Protein AF-A0A7Y6AHE5-F1 (afdb_monomer_lite)

Sequence (51 aa):
AIPVLDRNIEHSAVQHAAIVEAVLSGDAEAARHAALEHLDGTAALLRGFLA

Radius of gyration: 12.52 Å; chains: 1; bounding box: 31×13×35 Å

Foldseek 3Di:
DLPCVVVLVVVLVVLVVQLVVCVVVVNPVSNVVSVVVSVVSVVVSVVVVVD

Secondary structure (DSSP, 8-state):
--TTHHHHHHHHHHHHHHHHHHHHTT-HHHHHHHHHHHHHHHHHHHHHHH-

Structure (mmCIF, N/CA/C/O backbone):
data_AF-A0A7Y6AHE5-F1
#
_entry.id   AF-A0A7Y6AHE5-F1
#
loop_
_atom_site.group_PDB
_atom_site.id
_atom_site.type_symbol
_atom_site.label_atom_id
_atom_site.label_alt_id
_atom_site.label_comp_id
_atom_site.label_asym_id
_atom_site.label_entity_id
_atom_site.label_seq_id
_atom_site.pdbx_PDB_ins_code
_atom_site.Cartn_x
_atom_site.Cartn_y
_atom_site.Cartn_z
_atom_site.occupancy
_atom_site.B_iso_or_equiv
_atom_site.auth_seq_id
_atom_site.auth_comp_id
_atom_site.auth_asym_id
_atom_site.auth_atom_id
_atom_site.pdbx_PDB_model_num
ATOM 1 N N . ALA A 1 1 ? 8.668 0.794 -22.907 1.00 65.56 1 ALA A N 1
ATOM 2 C CA . ALA A 1 1 ? 7.796 0.103 -21.936 1.00 65.56 1 ALA A CA 1
ATOM 3 C C . ALA A 1 1 ? 8.647 -0.310 -20.742 1.00 65.56 1 ALA A C 1
ATOM 5 O O . ALA A 1 1 ? 9.765 -0.755 -20.973 1.00 65.56 1 ALA A O 1
ATOM 6 N N . ILE A 1 2 ? 8.168 -0.129 -19.506 1.00 72.25 2 ILE A N 1
ATOM 7 C CA . ILE A 1 2 ? 8.854 -0.631 -18.305 1.00 72.25 2 ILE A CA 1
ATOM 8 C C . ILE A 1 2 ? 8.562 -2.140 -18.225 1.00 72.25 2 ILE A C 1
ATOM 10 O O . ILE A 1 2 ? 7.398 -2.493 -18.034 1.00 72.25 2 ILE A O 1
ATOM 14 N N . PRO A 1 3 ? 9.558 -3.035 -18.377 1.00 75.81 3 PRO A N 1
ATOM 15 C CA . PRO A 1 3 ? 9.329 -4.474 -18.587 1.00 75.81 3 PRO A CA 1
ATOM 16 C C . PRO A 1 3 ? 8.574 -5.203 -17.467 1.00 75.81 3 PRO A C 1
ATOM 18 O O . PRO A 1 3 ? 8.117 -6.323 -17.660 1.00 75.81 3 PRO A O 1
ATOM 21 N N . VAL A 1 4 ? 8.468 -4.590 -16.288 1.00 83.00 4 VAL A N 1
ATOM 22 C CA . VAL A 1 4 ? 7.881 -5.195 -15.086 1.00 83.00 4 VAL A CA 1
ATOM 23 C C . VAL A 1 4 ? 6.633 -4.465 -14.588 1.00 83.00 4 VAL A C 1
ATOM 25 O O . VAL A 1 4 ? 6.134 -4.806 -13.520 1.00 83.00 4 VAL A O 1
ATOM 28 N N . LEU A 1 5 ? 6.136 -3.459 -15.314 1.00 86.44 5 LEU A N 1
ATOM 29 C CA . LEU A 1 5 ? 5.095 -2.567 -14.801 1.00 86.44 5 LEU A CA 1
ATOM 30 C C . LEU A 1 5 ? 3.788 -3.301 -14.502 1.00 86.44 5 LEU A C 1
ATOM 32 O O . LEU A 1 5 ? 3.310 -3.205 -13.381 1.00 86.44 5 LEU A O 1
ATOM 36 N N . ASP A 1 6 ? 3.269 -4.091 -15.440 1.00 90.75 6 ASP A N 1
ATOM 37 C CA . ASP A 1 6 ? 1.980 -4.775 -15.262 1.00 90.75 6 ASP A CA 1
ATOM 38 C C . ASP A 1 6 ? 1.984 -5.690 -14.030 1.00 90.75 6 ASP A C 1
ATOM 40 O O . ASP A 1 6 ? 1.079 -5.634 -13.199 1.00 90.75 6 ASP A O 1
ATOM 44 N N . ARG A 1 7 ? 3.072 -6.448 -13.835 1.00 90.19 7 ARG A N 1
ATOM 45 C CA . ARG A 1 7 ? 3.249 -7.289 -12.643 1.00 90.19 7 ARG A CA 1
ATOM 46 C C . ARG A 1 7 ? 3.384 -6.469 -11.358 1.00 90.19 7 ARG A C 1
ATOM 48 O O . ARG A 1 7 ? 2.899 -6.894 -10.314 1.00 90.19 7 ARG A O 1
ATOM 55 N N . ASN A 1 8 ? 4.035 -5.306 -11.413 1.00 89.50 8 ASN A N 1
ATOM 56 C CA . ASN A 1 8 ? 4.111 -4.406 -10.259 1.00 89.50 8 ASN A CA 1
ATOM 57 C C . ASN A 1 8 ? 2.741 -3.813 -9.908 1.00 89.50 8 ASN A C 1
ATOM 59 O O . ASN A 1 8 ? 2.446 -3.654 -8.726 1.00 89.50 8 ASN A O 1
ATOM 63 N N . ILE A 1 9 ? 1.899 -3.515 -10.901 1.00 92.81 9 ILE A N 1
ATOM 64 C CA . ILE A 1 9 ? 0.537 -3.018 -10.674 1.00 92.81 9 ILE A CA 1
ATOM 65 C C . ILE A 1 9 ? -0.336 -4.102 -10.038 1.00 92.81 9 ILE A C 1
ATOM 67 O O . ILE A 1 9 ? -1.006 -3.829 -9.046 1.00 92.81 9 ILE A O 1
ATOM 71 N N . GLU A 1 10 ? -0.284 -5.335 -10.548 1.00 95.00 10 GLU A N 1
ATOM 72 C CA . GLU A 1 10 ? -1.021 -6.463 -9.966 1.00 95.00 10 GLU A CA 1
ATOM 73 C C . GLU A 1 10 ? -0.612 -6.708 -8.506 1.00 95.00 10 GLU A C 1
ATOM 75 O O . GLU A 1 10 ? -1.463 -6.800 -7.621 1.00 95.00 10 GLU A O 1
ATOM 80 N N . HIS A 1 11 ? 0.693 -6.721 -8.223 1.00 93.88 11 HIS A N 1
ATOM 81 C CA . HIS A 1 11 ? 1.188 -6.865 -6.856 1.00 93.88 11 HIS A CA 1
ATOM 82 C C . HIS A 1 11 ? 0.779 -5.692 -5.952 1.00 93.88 11 HIS A C 1
ATOM 84 O O . HIS A 1 11 ?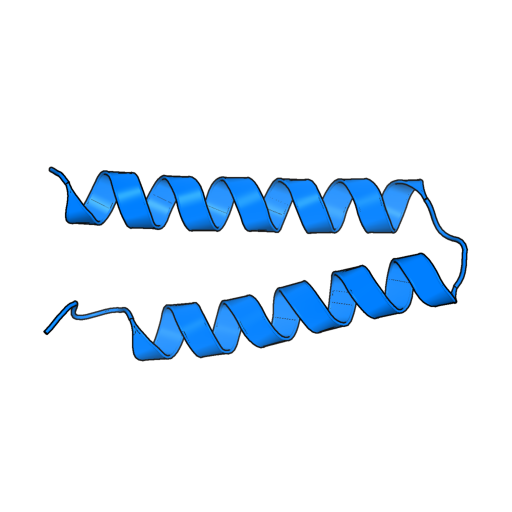 0.353 -5.908 -4.818 1.00 93.88 11 HIS A O 1
ATOM 90 N N . SER A 1 12 ? 0.844 -4.456 -6.460 1.00 95.25 12 SER A N 1
ATOM 91 C CA . SER A 1 12 ? 0.416 -3.265 -5.714 1.00 95.25 12 SER A CA 1
ATOM 92 C C . SER A 1 12 ? -1.063 -3.331 -5.340 1.00 95.25 12 SER A C 1
ATOM 94 O O . SER A 1 12 ? -1.417 -2.968 -4.223 1.00 95.25 12 SER A O 1
ATOM 96 N N . ALA A 1 13 ? -1.925 -3.841 -6.226 1.00 97.00 13 ALA A N 1
ATOM 97 C CA . ALA A 1 13 ? -3.347 -4.007 -5.933 1.00 97.00 13 ALA A CA 1
ATOM 98 C C . ALA A 1 13 ? -3.589 -4.993 -4.776 1.00 97.00 13 ALA A C 1
ATOM 100 O O . ALA A 1 13 ? -4.407 -4.722 -3.897 1.00 97.00 13 ALA A O 1
ATOM 101 N N . VAL A 1 14 ? -2.841 -6.102 -4.732 1.00 97.38 14 VAL A N 1
ATOM 102 C CA . VAL A 1 14 ? -2.903 -7.069 -3.620 1.00 97.38 14 VAL A CA 1
ATOM 103 C C . VAL A 1 14 ? -2.431 -6.431 -2.311 1.00 97.38 14 VAL A C 1
ATOM 105 O O . VAL A 1 14 ? -3.098 -6.566 -1.287 1.00 97.38 14 VAL A O 1
ATOM 108 N N . GLN A 1 15 ? -1.320 -5.691 -2.339 1.00 97.50 15 GLN A N 1
ATOM 109 C CA . GLN A 1 15 ? -0.814 -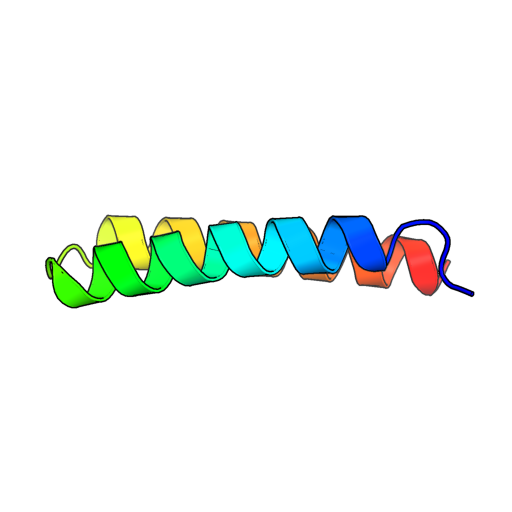4.985 -1.157 1.00 97.50 15 GLN A CA 1
ATOM 110 C C . GLN A 1 15 ? -1.800 -3.919 -0.659 1.00 97.50 15 GLN A C 1
ATOM 112 O O . GLN A 1 15 ? -2.039 -3.811 0.542 1.00 97.50 15 GLN A O 1
ATOM 117 N N . HIS A 1 16 ? -2.425 -3.158 -1.563 1.00 98.25 16 HIS A N 1
ATOM 118 C CA . HIS A 1 16 ? -3.452 -2.174 -1.204 1.00 98.25 16 HIS A CA 1
ATOM 119 C C . HIS A 1 16 ? -4.671 -2.825 -0.556 1.00 98.25 16 HIS A C 1
ATOM 121 O O . HIS A 1 16 ? -5.174 -2.294 0.433 1.00 98.25 16 HIS A O 1
ATOM 127 N N . ALA A 1 17 ? -5.118 -3.978 -1.058 1.00 98.38 17 ALA A N 1
ATOM 128 C CA . ALA A 1 17 ? -6.210 -4.723 -0.438 1.00 98.38 17 ALA A CA 1
ATOM 129 C C . ALA A 1 17 ? -5.865 -5.140 1.002 1.00 98.38 17 ALA A C 1
ATOM 131 O O . ALA A 1 17 ? -6.680 -4.928 1.898 1.00 98.38 17 ALA A O 1
ATOM 132 N N . ALA A 1 18 ? -4.645 -5.632 1.243 1.00 98.25 18 ALA A N 1
ATOM 133 C CA . ALA A 1 18 ? -4.182 -6.007 2.581 1.00 98.25 18 ALA A CA 1
ATOM 134 C C . ALA A 1 18 ? -4.117 -4.809 3.548 1.00 98.25 18 ALA A C 1
ATOM 136 O O . ALA A 1 18 ? -4.521 -4.919 4.705 1.00 98.25 18 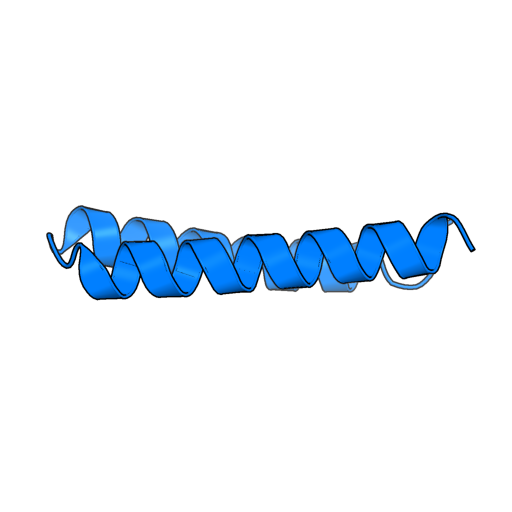ALA A O 1
ATOM 137 N N . ILE A 1 19 ? -3.664 -3.640 3.073 1.00 98.56 19 ILE A N 1
ATOM 138 C CA . ILE A 1 19 ? -3.666 -2.402 3.869 1.00 98.56 19 ILE A CA 1
ATOM 139 C C . ILE A 1 19 ? -5.101 -2.023 4.257 1.00 98.56 19 ILE A C 1
ATOM 141 O O . ILE A 1 19 ? -5.369 -1.738 5.423 1.00 98.56 19 ILE A O 1
ATOM 145 N N . VAL A 1 20 ? -6.028 -2.021 3.293 1.00 98.69 20 VAL A N 1
ATOM 146 C CA . VAL A 1 20 ? -7.436 -1.672 3.541 1.00 98.69 20 VAL A CA 1
ATOM 147 C C . VAL A 1 20 ? -8.076 -2.652 4.518 1.00 98.69 20 VAL A C 1
ATOM 149 O O . VAL A 1 20 ? -8.766 -2.217 5.436 1.00 98.69 20 VAL A O 1
ATOM 152 N N . GLU A 1 21 ? -7.830 -3.951 4.361 1.00 98.75 21 GLU A N 1
ATOM 153 C CA . GLU A 1 21 ? -8.351 -4.979 5.262 1.00 98.75 21 GLU A CA 1
ATOM 154 C C . GLU A 1 21 ? -7.888 -4.749 6.706 1.00 98.75 21 GLU A C 1
ATOM 156 O O . GLU A 1 21 ? -8.727 -4.687 7.604 1.00 98.75 21 GLU A O 1
ATOM 161 N N . ALA A 1 22 ? -6.591 -4.508 6.920 1.00 98.69 22 ALA A N 1
ATOM 162 C CA . ALA A 1 22 ? -6.042 -4.228 8.246 1.00 98.69 22 ALA A CA 1
ATOM 163 C C . ALA A 1 22 ? -6.600 -2.933 8.868 1.00 98.69 22 ALA A C 1
ATOM 165 O O . ALA A 1 22 ? -6.886 -2.873 10.065 1.00 98.69 22 ALA A O 1
ATOM 166 N N . VAL A 1 23 ? -6.806 -1.889 8.057 1.00 98.69 23 VAL A N 1
ATOM 167 C CA . VAL A 1 23 ? -7.433 -0.640 8.519 1.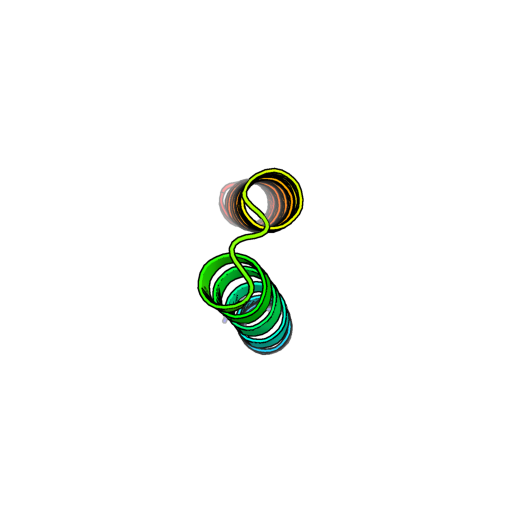00 98.69 23 VAL A CA 1
ATOM 168 C C . VAL A 1 23 ? -8.884 -0.883 8.937 1.00 98.69 23 VAL A C 1
ATOM 170 O O . VAL A 1 23 ? -9.300 -0.426 10.002 1.00 98.69 23 VAL A O 1
ATOM 173 N N . LEU A 1 24 ? -9.657 -1.607 8.125 1.00 98.75 24 LEU A N 1
ATOM 174 C CA . LEU A 1 24 ? -11.067 -1.886 8.402 1.00 98.75 24 LEU A CA 1
ATOM 175 C C . LEU A 1 24 ? -11.260 -2.839 9.589 1.00 98.75 24 LEU A C 1
ATOM 177 O O . LEU A 1 24 ? -12.264 -2.725 10.290 1.00 98.75 24 LEU A O 1
ATOM 181 N N . SER A 1 25 ? -10.305 -3.734 9.853 1.00 98.50 25 SER A N 1
ATOM 182 C CA . SER A 1 25 ? -10.309 -4.587 11.045 1.00 98.50 25 SER A CA 1
ATOM 183 C C . SER A 1 25 ? -9.848 -3.863 12.315 1.00 98.50 25 SER A C 1
ATOM 185 O O . SER A 1 25 ? -9.935 -4.432 13.402 1.00 98.50 25 SER A O 1
ATOM 187 N N . GLY A 1 26 ? -9.359 -2.622 12.203 1.00 98.44 26 GLY A N 1
ATOM 188 C CA . GLY A 1 26 ? -8.815 -1.851 13.321 1.00 98.44 26 GLY A CA 1
ATOM 189 C C . GLY A 1 26 ? -7.433 -2.318 13.791 1.00 98.44 26 GLY A C 1
ATOM 190 O O . GLY A 1 26 ? -7.012 -1.947 14.887 1.00 98.44 26 GLY A O 1
ATOM 191 N N . ASP A 1 27 ? -6.718 -3.111 12.987 1.00 98.62 27 ASP A N 1
ATOM 192 C CA . ASP A 1 27 ? -5.367 -3.574 13.308 1.00 98.62 27 ASP A CA 1
ATOM 193 C C . ASP A 1 27 ? -4.322 -2.567 12.805 1.00 98.62 27 ASP A C 1
ATOM 195 O O . ASP A 1 27 ? -3.833 -2.617 11.673 1.00 98.62 27 ASP A O 1
ATOM 199 N N . ALA A 1 28 ? -3.985 -1.614 13.676 1.00 98.25 28 ALA A N 1
ATOM 200 C CA . ALA A 1 28 ? -3.053 -0.537 13.357 1.00 98.25 28 ALA A CA 1
ATOM 201 C C . ALA A 1 28 ? -1.625 -1.032 13.066 1.00 98.25 28 ALA A C 1
ATOM 203 O O . ALA A 1 28 ? -0.928 -0.436 12.241 1.00 98.25 28 ALA A O 1
ATOM 204 N N . GLU A 1 29 ? -1.179 -2.108 13.718 1.00 98.56 29 GLU A N 1
ATOM 205 C CA . GLU A 1 29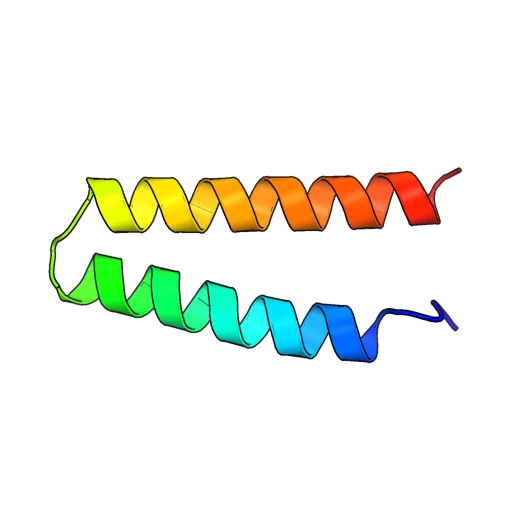 ? 0.168 -2.640 13.510 1.00 98.56 29 GLU A CA 1
ATOM 206 C C . GLU A 1 29 ? 0.268 -3.369 12.172 1.00 98.56 29 GLU A C 1
ATOM 208 O O . GLU A 1 29 ? 1.211 -3.117 11.415 1.00 98.56 29 GLU A O 1
ATOM 213 N N . ALA A 1 30 ? -0.731 -4.189 11.830 1.00 98.31 30 ALA A N 1
ATOM 214 C CA . ALA A 1 30 ? -0.801 -4.830 10.520 1.00 98.31 30 ALA A CA 1
ATOM 215 C C . ALA A 1 30 ? -0.902 -3.794 9.389 1.00 98.31 30 ALA A C 1
ATOM 217 O O . ALA A 1 30 ? -0.170 -3.888 8.402 1.00 98.31 30 ALA A O 1
ATOM 218 N N . ALA A 1 31 ? -1.730 -2.756 9.559 1.00 98.69 31 ALA A N 1
ATOM 219 C CA . ALA A 1 31 ? -1.860 -1.679 8.579 1.00 98.69 31 ALA A CA 1
ATOM 220 C C . ALA A 1 31 ? -0.529 -0.944 8.363 1.00 98.69 31 ALA A C 1
ATOM 222 O O . ALA A 1 31 ? -0.131 -0.686 7.224 1.00 98.69 31 ALA A O 1
ATOM 223 N N . ARG A 1 32 ? 0.194 -0.646 9.451 1.00 98.44 32 ARG A N 1
ATOM 224 C CA . ARG A 1 32 ? 1.519 -0.022 9.386 1.00 98.44 32 ARG A CA 1
ATOM 225 C C . ARG A 1 32 ? 2.523 -0.913 8.660 1.00 98.44 32 ARG A C 1
ATOM 227 O O . ARG A 1 32 ? 3.258 -0.415 7.811 1.00 98.44 32 ARG A O 1
ATOM 234 N N . HIS A 1 33 ? 2.566 -2.202 8.989 1.00 98.50 33 HIS A N 1
ATOM 235 C CA . HIS A 1 33 ? 3.509 -3.137 8.383 1.00 98.50 33 HIS A CA 1
ATOM 236 C C . HIS A 1 33 ? 3.281 -3.262 6.872 1.00 98.50 33 HIS A C 1
ATOM 238 O O . HIS A 1 33 ? 4.205 -3.034 6.093 1.00 98.50 33 HIS A O 1
ATOM 244 N N . ALA A 1 34 ? 2.034 -3.502 6.457 1.00 98.19 34 ALA A N 1
ATOM 245 C CA . ALA A 1 34 ? 1.670 -3.624 5.048 1.00 98.19 34 ALA A CA 1
ATOM 246 C C . ALA A 1 34 ? 1.958 -2.335 4.253 1.00 98.19 34 ALA A C 1
ATOM 248 O O . ALA A 1 34 ? 2.432 -2.387 3.117 1.00 98.19 34 ALA A O 1
ATOM 249 N N . ALA A 1 35 ? 1.730 -1.161 4.855 1.00 98.19 35 ALA A N 1
ATOM 250 C CA . ALA A 1 35 ? 2.057 0.116 4.226 1.00 98.19 35 ALA A CA 1
ATOM 251 C C . ALA A 1 35 ? 3.571 0.306 4.028 1.00 98.19 35 ALA A C 1
ATOM 253 O O . ALA A 1 35 ? 3.991 0.797 2.980 1.00 98.19 35 ALA A O 1
ATOM 254 N N . LEU A 1 36 ? 4.396 -0.092 5.003 1.00 98.44 36 LEU A N 1
ATOM 255 C CA . LEU A 1 36 ? 5.855 -0.009 4.889 1.00 98.44 36 LEU A CA 1
ATOM 256 C C . LEU A 1 36 ? 6.395 -0.944 3.803 1.00 98.44 36 LEU A C 1
ATOM 258 O O . LEU A 1 36 ? 7.187 -0.503 2.972 1.00 98.44 36 LEU A O 1
ATOM 262 N N . GLU A 1 37 ? 5.915 -2.188 3.743 1.00 97.62 37 GLU A N 1
ATOM 263 C CA . GLU A 1 37 ? 6.290 -3.125 2.676 1.00 97.62 37 GLU A CA 1
ATOM 264 C C . GLU A 1 37 ? 5.942 -2.579 1.283 1.00 97.62 37 GLU A C 1
ATOM 266 O O . GLU A 1 37 ? 6.738 -2.677 0.343 1.00 97.62 37 GLU A O 1
ATOM 271 N N . HIS A 1 38 ? 4.772 -1.950 1.145 1.00 97.50 38 HIS A N 1
ATOM 272 C CA . HIS A 1 38 ? 4.356 -1.326 -0.108 1.00 97.50 38 HIS A CA 1
ATOM 273 C C . HIS A 1 38 ? 5.283 -0.167 -0.528 1.00 97.50 38 HIS A C 1
ATOM 275 O O . HIS A 1 38 ? 5.656 -0.045 -1.704 1.00 97.50 38 HIS A O 1
ATOM 281 N N . LEU A 1 39 ? 5.691 0.676 0.427 1.00 97.25 39 LEU A N 1
ATOM 282 C CA . LEU A 1 39 ? 6.632 1.774 0.183 1.00 97.25 39 LEU A CA 1
ATOM 283 C C . LEU A 1 39 ? 8.011 1.254 -0.234 1.00 97.25 39 LEU A C 1
ATOM 285 O O . LEU A 1 39 ? 8.590 1.770 -1.193 1.00 97.25 39 LEU A O 1
ATOM 289 N N . ASP A 1 40 ? 8.513 0.215 0.434 1.00 96.44 40 ASP A N 1
ATOM 290 C CA . ASP A 1 40 ? 9.801 -0.397 0.108 1.00 96.44 40 ASP A CA 1
ATOM 291 C C . ASP A 1 40 ? 9.806 -0.989 -1.304 1.00 96.44 40 ASP A C 1
ATOM 293 O O . ASP A 1 40 ? 10.745 -0.741 -2.073 1.00 96.44 40 ASP A O 1
ATOM 297 N N . GLY A 1 41 ? 8.736 -1.696 -1.682 1.00 92.00 41 GLY A N 1
ATOM 298 C CA . GLY A 1 41 ? 8.550 -2.226 -3.034 1.00 92.00 41 GLY A CA 1
ATOM 299 C C . GLY A 1 41 ? 8.538 -1.123 -4.097 1.00 92.00 41 GLY A C 1
ATOM 300 O O . GLY A 1 41 ? 9.273 -1.197 -5.086 1.00 92.00 41 GLY A O 1
ATOM 301 N N . THR A 1 42 ? 7.784 -0.047 -3.856 1.00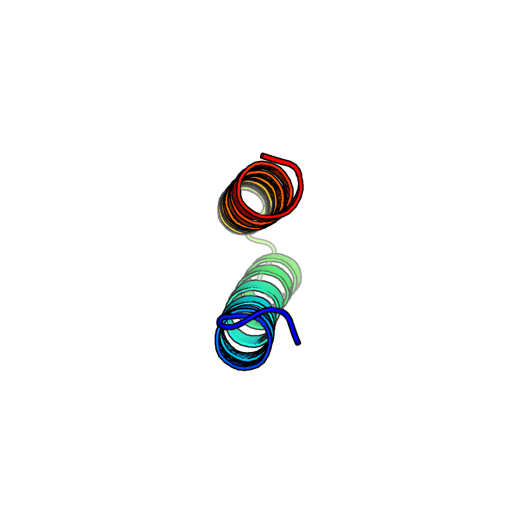 92.06 42 THR A N 1
ATOM 302 C CA . THR A 1 42 ? 7.727 1.118 -4.756 1.00 92.06 42 THR A CA 1
ATOM 303 C C . THR A 1 42 ? 9.095 1.785 -4.897 1.00 92.06 42 THR A C 1
ATOM 305 O O . THR A 1 42 ? 9.537 2.098 -6.005 1.00 92.06 42 THR A O 1
ATOM 308 N N . ALA A 1 43 ? 9.814 1.967 -3.788 1.00 93.88 43 ALA A N 1
ATOM 309 C CA . ALA A 1 43 ? 11.142 2.559 -3.805 1.00 93.88 43 ALA A CA 1
ATOM 310 C C . ALA A 1 43 ? 12.149 1.677 -4.567 1.00 93.88 43 ALA A C 1
ATOM 312 O O . ALA A 1 43 ? 12.996 2.200 -5.293 1.00 93.88 43 ALA A O 1
ATOM 313 N N . ALA A 1 44 ? 12.052 0.347 -4.449 1.00 91.94 44 ALA A N 1
ATOM 314 C CA . ALA A 1 44 ? 12.863 -0.591 -5.226 1.00 91.94 44 ALA A CA 1
ATOM 315 C C . ALA A 1 44 ? 12.586 -0.478 -6.732 1.00 91.94 44 ALA A C 1
ATOM 317 O O . ALA A 1 44 ? 13.536 -0.414 -7.514 1.00 91.94 44 ALA A O 1
ATOM 318 N N . LEU A 1 45 ? 11.314 -0.386 -7.132 1.00 89.75 45 LEU A N 1
ATOM 319 C CA . LEU A 1 45 ? 10.927 -0.190 -8.531 1.00 89.75 45 LEU A CA 1
ATOM 320 C C . LEU A 1 45 ? 11.509 1.110 -9.102 1.00 89.75 45 LEU A C 1
ATOM 322 O O . LEU A 1 45 ? 12.110 1.093 -10.176 1.00 89.75 45 LEU A O 1
ATOM 326 N N . LEU A 1 46 ? 11.374 2.224 -8.373 1.00 90.62 46 LEU A N 1
ATOM 327 C CA . LEU A 1 46 ? 11.909 3.521 -8.796 1.00 90.62 46 LEU A CA 1
ATOM 328 C C . LEU A 1 46 ? 13.434 3.492 -8.931 1.00 90.62 46 LEU A C 1
ATOM 330 O O . LEU A 1 46 ? 13.961 3.972 -9.932 1.00 90.62 46 LEU A O 1
ATOM 334 N N . ARG A 1 47 ? 14.143 2.885 -7.970 1.00 92.31 47 ARG A N 1
ATOM 335 C CA . ARG A 1 47 ? 15.601 2.702 -8.060 1.00 92.31 47 ARG A CA 1
ATOM 336 C C . ARG A 1 47 ? 15.998 1.875 -9.281 1.00 92.31 47 ARG A C 1
ATOM 338 O O . ARG A 1 47 ? 16.953 2.237 -9.951 1.00 92.31 47 ARG A O 1
ATOM 345 N N . GLY A 1 48 ? 15.268 0.801 -9.586 1.00 88.75 48 GLY A N 1
ATOM 346 C CA . GLY A 1 48 ? 15.530 -0.028 -10.765 1.00 88.75 48 GLY A CA 1
ATOM 347 C C . GLY A 1 48 ? 15.236 0.671 -12.097 1.00 88.75 48 GLY A C 1
ATOM 348 O O . GLY A 1 48 ? 15.849 0.329 -13.101 1.00 88.75 48 GLY A O 1
ATOM 349 N N . PHE A 1 49 ? 14.316 1.639 -12.119 1.00 86.94 49 PHE A N 1
ATOM 350 C CA . PHE A 1 49 ? 13.977 2.408 -13.321 1.00 86.94 49 PHE A CA 1
ATOM 351 C C . PHE A 1 49 ? 14.903 3.609 -13.571 1.00 86.94 49 PHE A C 1
ATOM 353 O O . PHE A 1 49 ? 15.139 3.957 -14.723 1.00 86.94 49 PHE A O 1
ATOM 360 N N . LEU A 1 50 ? 15.395 4.258 -12.511 1.00 89.44 50 LEU A N 1
ATOM 361 C CA . LEU A 1 50 ? 16.232 5.465 -12.596 1.00 89.44 50 LEU A CA 1
ATOM 362 C C . LEU A 1 50 ? 17.741 5.181 -12.731 1.00 89.44 50 LEU A C 1
ATOM 364 O O . LEU A 1 50 ? 18.515 6.135 -12.809 1.00 89.44 50 LEU A O 1
ATOM 368 N N . ALA A 1 51 ? 18.149 3.910 -12.693 1.00 74.06 51 ALA A N 1
ATOM 369 C CA . ALA A 1 51 ? 19.544 3.473 -12.779 1.00 74.06 51 ALA A CA 1
ATOM 370 C C . ALA A 1 51 ? 20.089 3.442 -14.216 1.00 74.06 51 ALA A C 1
ATOM 372 O O . ALA A 1 51 ? 19.300 3.194 -15.156 1.00 74.06 51 ALA A O 1
#

pLDDT: mean 93.35, std 7.48, range [65.56, 98.75]